Protein AF-A0A9P8M4I2-F1 (afdb_monomer_lite)

Radius of gyration: 15.87 Å; chains: 1; bounding box: 38×32×40 Å

Secondary structure (DSSP, 8-state):
-PPPP-HHHHHTSPBHHHHHHHHHHTTGGGGHHHHHHHHHHHT-TTTEEEEE--BSS---TT-EEEEETTEEEEESSPPTTEEEEEEEEPTTS-EEEEEEEE---TT-----TTSGGGHHHHHHHHHHHHHTT-TTTEEEEE---TT----EEEEETTEEEEE-GGG-PPP-

Organism: NCBI:txid2596975

pLDDT: mean 92.18, std 10.11, range [34.81, 98.56]

Sequence (172 aa):
MSSAYDPSAYNRLPLLADAGRVFDLKHGDSLLEDFRMLFQQHKTDRTFGLVLNHRHFDMGPTERLVEYQGTLVPWENMIAGTKPSSWLISENDDCLPYEFYYSPKENEEDDSPNKPEYGEFVKSFNQILRQNDALGLFGLCRYPGDDFQGRVEITEGRANINLNPNDVQLAS

Structure (mmCIF, N/CA/C/O backbone):
data_AF-A0A9P8M4I2-F1
#
_entry.id   AF-A0A9P8M4I2-F1
#
loop_
_atom_site.group_PDB
_atom_site.id
_atom_site.type_symbol
_atom_site.label_atom_id
_atom_site.label_alt_id
_atom_site.label_comp_id
_atom_site.label_asym_id
_atom_site.label_entity_id
_atom_site.label_seq_id
_atom_site.pdbx_PDB_ins_code
_atom_site.Cartn_x
_atom_site.Cartn_y
_atom_site.Cartn_z
_atom_site.occupancy
_atom_site.B_iso_or_equiv
_atom_site.auth_seq_id
_atom_site.auth_comp_id
_atom_site.auth_asym_id
_atom_site.auth_atom_id
_atom_site.pdbx_PDB_model_num
ATOM 1 N N . MET A 1 1 ? 12.577 7.819 10.267 1.00 34.81 1 MET A N 1
ATOM 2 C CA . MET A 1 1 ? 13.485 6.861 9.594 1.00 34.81 1 MET A CA 1
ATOM 3 C C . MET A 1 1 ? 12.611 5.969 8.731 1.00 34.81 1 MET A C 1
ATOM 5 O O . MET A 1 1 ? 11.567 5.571 9.221 1.00 34.81 1 MET A O 1
ATOM 9 N N . SER A 1 2 ? 12.965 5.715 7.468 1.00 49.19 2 SER A N 1
ATOM 10 C CA . SER A 1 2 ? 12.200 4.777 6.632 1.00 49.19 2 SER A CA 1
ATOM 11 C C . SER A 1 2 ? 12.304 3.375 7.242 1.00 49.19 2 SER A C 1
ATOM 13 O O . SER A 1 2 ? 13.417 2.908 7.494 1.00 49.19 2 SER A O 1
ATOM 15 N N . SER A 1 3 ? 11.173 2.736 7.548 1.00 60.84 3 SER A N 1
ATOM 16 C CA . SER A 1 3 ? 11.150 1.340 7.986 1.00 60.84 3 SER A CA 1
ATOM 17 C C . SER A 1 3 ? 11.683 0.468 6.849 1.00 60.84 3 SER A C 1
ATOM 19 O O . SER A 1 3 ? 11.196 0.558 5.720 1.00 60.84 3 SER A O 1
ATOM 21 N N . ALA A 1 4 ? 12.696 -0.355 7.128 1.00 79.56 4 ALA A N 1
ATOM 22 C CA . ALA A 1 4 ? 13.264 -1.259 6.136 1.00 79.56 4 ALA A CA 1
ATOM 23 C C . ALA A 1 4 ? 12.175 -2.172 5.543 1.00 79.56 4 ALA A C 1
ATOM 25 O O . ALA A 1 4 ? 11.289 -2.635 6.257 1.00 79.56 4 ALA A O 1
ATOM 26 N N . TYR A 1 5 ? 12.250 -2.421 4.235 1.00 87.62 5 TYR A N 1
ATOM 27 C CA . TYR A 1 5 ? 11.341 -3.337 3.550 1.00 87.62 5 TYR A CA 1
ATOM 28 C C . TYR A 1 5 ? 11.481 -4.764 4.104 1.00 87.62 5 TYR A C 1
ATOM 30 O O . TYR A 1 5 ? 12.594 -5.291 4.160 1.00 87.62 5 TYR A O 1
ATOM 38 N N . ASP A 1 6 ? 10.353 -5.382 4.460 1.00 89.94 6 ASP A N 1
ATOM 39 C CA . ASP A 1 6 ? 10.251 -6.787 4.860 1.00 89.94 6 ASP A CA 1
ATOM 40 C C . ASP A 1 6 ? 9.488 -7.577 3.775 1.00 89.94 6 ASP A C 1
ATOM 42 O O . ASP A 1 6 ? 8.260 -7.491 3.710 1.00 89.94 6 ASP A O 1
ATOM 46 N N . PRO A 1 7 ? 10.169 -8.384 2.940 1.00 88.06 7 PRO A N 1
ATOM 47 C CA . PRO A 1 7 ? 9.510 -9.181 1.902 1.00 88.06 7 PRO A CA 1
ATOM 48 C C . PRO A 1 7 ? 8.532 -10.208 2.476 1.00 88.06 7 PRO A C 1
ATOM 50 O O . PRO A 1 7 ? 7.544 -10.572 1.835 1.00 88.06 7 PRO A O 1
ATOM 53 N N . SER A 1 8 ? 8.750 -10.654 3.717 1.00 91.75 8 SER A N 1
ATOM 54 C CA . SER A 1 8 ? 7.821 -11.572 4.369 1.00 91.75 8 SER A CA 1
ATOM 55 C C . SER A 1 8 ? 6.503 -10.890 4.749 1.00 91.75 8 SER A C 1
ATOM 57 O O . SER A 1 8 ? 5.482 -11.571 4.826 1.00 91.75 8 SER A O 1
ATOM 59 N N . ALA A 1 9 ? 6.486 -9.562 4.927 1.00 93.00 9 ALA A N 1
ATOM 60 C CA . ALA A 1 9 ? 5.258 -8.807 5.169 1.00 93.00 9 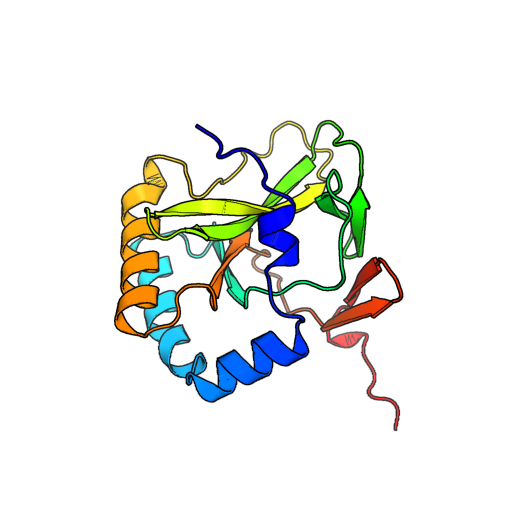ALA A CA 1
ATOM 61 C C . ALA A 1 9 ? 4.314 -8.862 3.967 1.00 93.00 9 ALA A C 1
ATOM 63 O O . ALA A 1 9 ? 3.124 -9.089 4.160 1.00 93.00 9 ALA A O 1
ATOM 64 N N . TYR A 1 10 ? 4.849 -8.761 2.747 1.00 95.81 10 TYR A N 1
ATOM 65 C CA . TYR A 1 10 ? 4.069 -8.925 1.521 1.00 95.81 10 TYR A CA 1
ATOM 66 C C . TYR A 1 10 ? 3.462 -10.330 1.417 1.00 95.81 10 TYR A C 1
ATOM 68 O O . TYR A 1 10 ? 2.259 -10.483 1.234 1.00 95.81 10 TYR A O 1
ATOM 76 N N . ASN A 1 11 ? 4.273 -11.379 1.595 1.00 96.06 11 ASN A N 1
ATOM 77 C CA . ASN A 1 11 ? 3.798 -12.761 1.441 1.00 96.06 11 ASN A CA 1
ATOM 78 C C . ASN A 1 11 ? 2.806 -13.204 2.533 1.00 96.06 11 ASN A C 1
ATOM 80 O O . ASN A 1 11 ? 2.087 -14.183 2.339 1.00 96.06 11 ASN A O 1
ATOM 84 N N . ARG A 1 12 ? 2.743 -12.498 3.672 1.00 95.56 12 ARG A N 1
ATOM 85 C CA . ARG A 1 12 ? 1.710 -12.710 4.701 1.00 95.56 12 ARG A CA 1
ATOM 86 C C . ARG A 1 12 ? 0.338 -12.165 4.301 1.00 95.56 12 ARG A C 1
ATOM 88 O O . ARG A 1 12 ? -0.646 -12.529 4.941 1.00 95.56 12 ARG A O 1
ATOM 95 N N . LEU A 1 13 ? 0.260 -11.303 3.287 1.00 97.06 13 LEU A N 1
ATOM 96 C CA . LEU A 1 13 ? -1.010 -10.753 2.831 1.00 97.06 13 LEU A CA 1
ATOM 97 C C . LEU A 1 13 ? -1.888 -11.842 2.201 1.00 97.06 13 LEU A C 1
ATOM 99 O O . LEU A 1 13 ? -1.373 -12.782 1.585 1.00 97.06 13 LEU A O 1
ATOM 103 N N . PRO A 1 14 ? -3.218 -11.744 2.343 1.00 97.38 14 PRO A N 1
ATOM 104 C CA . PRO A 1 14 ? -4.133 -12.620 1.626 1.00 97.38 14 PRO A CA 1
ATOM 105 C C . PRO A 1 14 ? -4.071 -12.346 0.119 1.00 97.38 14 PRO A C 1
ATOM 107 O O . PRO A 1 14 ? -3.746 -11.240 -0.313 1.00 97.38 14 PRO A O 1
ATOM 110 N N . LEU A 1 15 ? -4.430 -13.341 -0.693 1.00 96.81 15 LEU A N 1
ATOM 111 C CA . LEU A 1 15 ? -4.727 -13.097 -2.106 1.00 96.81 15 LEU A CA 1
ATOM 112 C C . LEU A 1 15 ? -5.959 -12.187 -2.228 1.00 96.81 15 LEU A C 1
ATOM 114 O O . LEU A 1 15 ? -6.818 -12.198 -1.346 1.00 96.81 15 LEU A O 1
ATOM 118 N N . LEU A 1 16 ? -6.075 -11.445 -3.334 1.00 94.88 16 LEU A N 1
ATOM 119 C CA . LEU A 1 16 ? -7.161 -10.475 -3.555 1.00 94.88 16 LEU A CA 1
ATOM 120 C C . LEU A 1 16 ? -8.563 -11.046 -3.266 1.00 94.88 16 LEU A C 1
ATOM 122 O O . LEU A 1 16 ? -9.351 -10.423 -2.561 1.00 94.88 16 LEU A O 1
ATOM 126 N N . ALA A 1 17 ? -8.863 -12.255 -3.750 1.00 94.44 17 ALA A N 1
ATOM 127 C CA . ALA A 1 17 ? -10.164 -12.893 -3.528 1.00 94.44 17 ALA A CA 1
ATOM 128 C C . ALA A 1 17 ? -10.450 -13.169 -2.038 1.00 94.44 17 ALA A C 1
ATOM 130 O O . ALA A 1 17 ? -11.571 -12.972 -1.567 1.00 94.44 17 ALA A O 1
ATOM 131 N N . ASP A 1 18 ? -9.436 -13.590 -1.279 1.00 97.00 18 ASP A N 1
ATOM 132 C CA . ASP A 1 18 ? -9.563 -13.809 0.162 1.00 97.00 18 ASP A CA 1
ATOM 133 C C . ASP A 1 18 ? -9.677 -12.490 0.925 1.00 97.00 18 ASP A C 1
ATOM 135 O O . ASP A 1 18 ? -10.484 -12.395 1.850 1.00 97.00 18 ASP A O 1
ATOM 139 N N . ALA A 1 19 ? -8.920 -11.466 0.520 1.00 97.31 19 ALA A N 1
ATOM 140 C CA . ALA A 1 19 ? -9.019 -10.122 1.080 1.00 97.31 19 ALA A CA 1
ATOM 141 C C . ALA A 1 19 ? -10.438 -9.560 0.911 1.00 97.31 19 ALA A C 1
ATOM 143 O O . ALA A 1 19 ? -11.018 -9.070 1.878 1.00 97.31 19 ALA A O 1
ATOM 144 N N . GLY A 1 20 ? -11.024 -9.713 -0.283 1.00 97.00 20 GLY A N 1
ATOM 145 C CA . GLY A 1 20 ? -12.404 -9.314 -0.575 1.00 97.00 20 GLY A CA 1
ATOM 146 C C . GLY A 1 20 ? -13.421 -10.058 0.290 1.00 97.00 20 GLY A C 1
ATOM 147 O O . GLY A 1 20 ? -14.281 -9.444 0.913 1.00 97.00 20 GLY A O 1
ATOM 148 N N . ARG A 1 21 ? -13.263 -11.377 0.454 1.00 97.56 21 ARG A N 1
ATOM 149 C CA . ARG A 1 21 ? -14.133 -12.158 1.347 1.00 97.56 21 ARG A CA 1
ATOM 150 C C . ARG A 1 21 ? -14.037 -11.703 2.808 1.00 97.56 21 ARG A C 1
ATOM 152 O O . ARG A 1 21 ? -15.040 -11.714 3.518 1.00 97.56 21 ARG A O 1
ATOM 159 N N . VAL A 1 22 ? -12.841 -11.344 3.282 1.00 96.69 22 VAL A N 1
ATOM 160 C CA . VAL A 1 22 ? -12.658 -10.803 4.641 1.00 96.69 22 VAL A CA 1
ATOM 161 C C . VAL A 1 22 ? -13.263 -9.406 4.756 1.00 96.69 22 VAL A C 1
ATOM 163 O O . VAL A 1 22 ? -13.891 -9.123 5.774 1.00 96.69 22 VAL A O 1
ATOM 166 N N . PHE A 1 23 ? -13.124 -8.566 3.728 1.00 97.94 23 PHE A N 1
ATOM 167 C C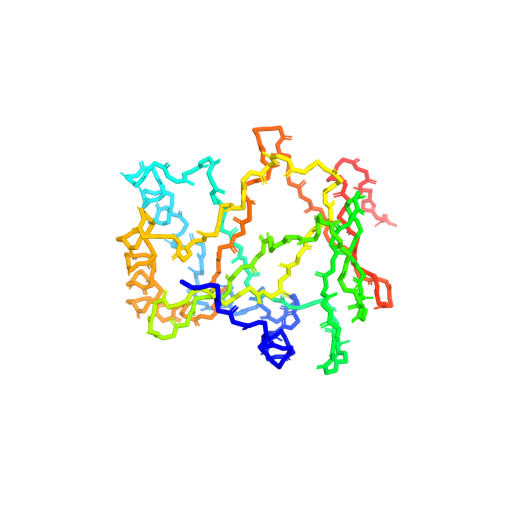A . PHE A 1 23 ? -13.772 -7.257 3.656 1.00 97.94 23 PHE A CA 1
ATOM 168 C C . PHE A 1 23 ? -15.291 -7.386 3.813 1.00 97.94 23 PHE A C 1
ATOM 170 O O . PHE A 1 23 ? -15.857 -6.749 4.700 1.00 97.94 23 PHE A O 1
ATOM 177 N N . ASP A 1 24 ? -15.926 -8.278 3.050 1.00 97.44 24 ASP A N 1
ATOM 178 C CA . ASP A 1 24 ? -17.371 -8.516 3.133 1.00 97.44 24 ASP A CA 1
ATOM 179 C C . ASP A 1 24 ? -17.782 -9.036 4.518 1.00 97.44 24 ASP A C 1
ATOM 181 O O . ASP A 1 24 ? -18.737 -8.550 5.124 1.00 97.44 24 ASP A O 1
ATOM 185 N N . LEU A 1 25 ? -17.035 -10.011 5.053 1.00 95.88 25 LEU A N 1
ATOM 186 C CA . LEU A 1 25 ? -17.316 -10.619 6.357 1.00 95.88 25 LEU A CA 1
ATOM 187 C C . LEU A 1 25 ? -17.214 -9.614 7.511 1.00 95.88 25 LEU A C 1
ATOM 189 O O . LEU A 1 25 ? -17.940 -9.739 8.496 1.00 95.88 25 LEU A O 1
ATOM 193 N N . LYS A 1 26 ? -16.294 -8.650 7.407 1.00 94.62 26 LYS A N 1
ATOM 194 C CA . LYS A 1 26 ? -16.076 -7.613 8.422 1.00 94.62 26 LYS A CA 1
ATOM 195 C C . LYS A 1 26 ? -16.893 -6.344 8.177 1.00 94.62 26 LYS A C 1
ATOM 197 O O . LYS A 1 26 ? -16.711 -5.390 8.925 1.00 94.62 26 LYS A O 1
ATOM 202 N N . HIS A 1 27 ? -17.774 -6.326 7.171 1.00 94.38 27 HIS A N 1
ATOM 203 C CA . HIS A 1 27 ? -18.514 -5.125 6.767 1.00 94.38 27 HIS A CA 1
ATOM 204 C C . HIS A 1 27 ? -17.577 -3.933 6.522 1.00 94.38 27 HIS A C 1
ATOM 206 O O . HIS A 1 27 ? -17.803 -2.829 7.009 1.00 94.38 27 HIS A O 1
ATOM 212 N N . GLY A 1 28 ? -16.469 -4.162 5.808 1.00 95.00 28 GLY A N 1
ATOM 213 C CA . GLY A 1 28 ? -15.437 -3.143 5.598 1.00 95.00 28 GLY A CA 1
ATOM 214 C C . GLY A 1 28 ? -15.958 -1.871 4.918 1.00 95.00 28 GLY A C 1
ATOM 215 O O . GLY A 1 28 ? -15.394 -0.794 5.114 1.00 95.00 28 GLY A O 1
ATOM 216 N N . ASP A 1 29 ? -17.061 -1.972 4.176 1.00 96.94 29 ASP A N 1
ATOM 217 C CA . ASP A 1 29 ? -17.767 -0.853 3.558 1.00 96.94 29 ASP A CA 1
ATOM 218 C C . ASP A 1 29 ? -18.322 0.143 4.586 1.00 96.94 29 ASP A C 1
ATOM 220 O O . ASP A 1 29 ? -18.346 1.348 4.321 1.00 96.94 29 ASP A O 1
ATOM 224 N N . SER A 1 30 ? -18.681 -0.318 5.789 1.00 97.12 30 SER A N 1
ATOM 225 C CA . SER A 1 30 ? -19.192 0.559 6.845 1.00 97.12 30 SER A CA 1
ATOM 226 C C . SER A 1 30 ? -18.139 1.527 7.392 1.00 97.12 30 SER A C 1
ATOM 228 O O . SER A 1 30 ? -18.505 2.507 8.033 1.00 97.12 30 SER A O 1
ATOM 230 N N . LEU A 1 31 ? -16.847 1.272 7.150 1.00 97.38 31 LEU A N 1
ATOM 231 C CA . LEU A 1 31 ? -15.733 2.098 7.637 1.00 97.38 31 LEU A CA 1
ATOM 232 C C . LEU A 1 31 ? -15.306 3.187 6.645 1.00 97.38 31 LEU A C 1
ATOM 234 O O . LEU A 1 31 ? -14.508 4.060 6.985 1.00 97.38 31 LEU A O 1
ATOM 238 N N . LEU A 1 32 ? -15.813 3.149 5.408 1.00 96.88 32 LEU A N 1
ATOM 239 C CA . LEU A 1 32 ? -15.352 4.043 4.344 1.00 96.88 32 LEU A CA 1
ATOM 240 C C . LEU A 1 32 ? -15.638 5.515 4.650 1.00 96.88 32 LEU A C 1
ATOM 242 O O . LEU A 1 32 ? -14.814 6.372 4.332 1.00 96.88 32 LEU A O 1
ATOM 246 N N . GLU A 1 33 ? -16.771 5.816 5.290 1.00 97.81 33 GLU A N 1
ATOM 247 C CA . GLU A 1 33 ? -17.100 7.193 5.671 1.00 97.81 33 GLU A CA 1
ATOM 248 C C . GLU A 1 33 ? -16.185 7.709 6.790 1.00 97.81 33 GLU A C 1
ATOM 250 O O . GLU A 1 33 ? -15.717 8.845 6.712 1.00 97.81 33 GLU A O 1
ATOM 255 N N . ASP A 1 34 ? -15.843 6.867 7.770 1.00 98.12 34 ASP A N 1
ATOM 256 C CA . ASP A 1 34 ? -14.922 7.232 8.852 1.00 98.12 34 ASP A CA 1
ATOM 257 C C . ASP A 1 34 ? -13.521 7.531 8.305 1.00 98.12 34 ASP A C 1
ATOM 259 O O . ASP A 1 34 ? -12.916 8.551 8.650 1.00 98.12 34 ASP A O 1
ATOM 263 N N . PHE A 1 35 ? -13.019 6.693 7.388 1.00 98.31 35 PHE A N 1
ATOM 264 C CA . PHE A 1 35 ? -11.756 6.970 6.702 1.00 98.31 35 PHE A CA 1
ATOM 265 C C . PHE A 1 35 ? -11.845 8.237 5.855 1.00 98.31 35 PHE A C 1
ATOM 267 O O . PHE A 1 35 ? -10.946 9.073 5.918 1.00 98.31 35 PHE A O 1
ATOM 274 N N . ARG A 1 36 ? -12.933 8.447 5.107 1.00 97.81 36 ARG A N 1
ATOM 275 C CA . ARG A 1 36 ? -13.114 9.676 4.321 1.00 97.81 36 ARG A CA 1
ATOM 276 C C . ARG A 1 36 ? -13.027 10.921 5.204 1.00 97.81 36 ARG A C 1
ATOM 278 O O . ARG A 1 36 ? -12.287 11.851 4.877 1.00 97.81 36 ARG A O 1
ATOM 285 N N . MET A 1 37 ? -13.750 10.928 6.323 1.00 98.44 37 MET A N 1
ATOM 286 C CA . MET A 1 37 ? -13.724 12.029 7.286 1.00 98.44 37 MET A CA 1
ATOM 287 C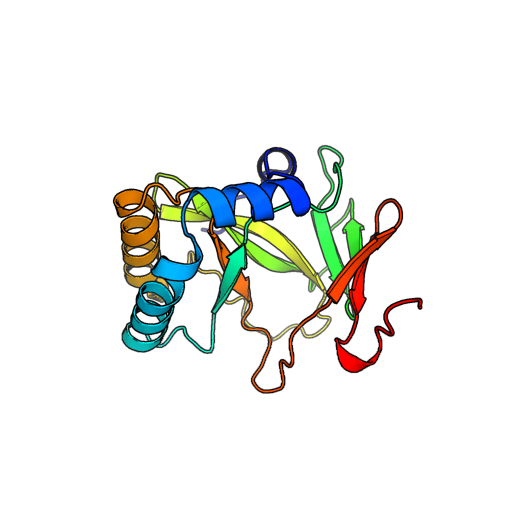 C . MET A 1 37 ? -12.325 12.235 7.868 1.00 98.44 37 MET A C 1
ATOM 289 O O . MET A 1 37 ? -11.867 13.376 7.944 1.00 98.44 37 MET A O 1
ATOM 293 N N . LEU A 1 38 ? -11.628 11.155 8.227 1.00 98.56 38 LEU A N 1
ATOM 294 C CA . LEU A 1 38 ? -10.269 11.224 8.756 1.00 98.56 38 LEU A CA 1
ATOM 295 C C . LEU A 1 38 ? -9.304 11.889 7.764 1.00 98.56 38 LEU A C 1
ATOM 297 O O . LEU A 1 38 ? -8.574 12.812 8.134 1.00 98.56 38 LEU A O 1
ATOM 301 N N . PHE A 1 39 ? -9.308 11.454 6.502 1.00 98.31 39 PHE A N 1
ATOM 302 C CA . PHE A 1 39 ? -8.402 11.992 5.482 1.00 98.31 39 PHE A CA 1
ATOM 303 C C . PHE A 1 39 ? -8.661 13.489 5.261 1.00 98.31 39 PHE A C 1
ATOM 305 O O . PHE A 1 39 ? -7.722 14.282 5.215 1.00 98.31 39 PHE A O 1
ATOM 312 N N . GLN A 1 40 ? -9.932 13.904 5.219 1.00 98.00 40 GLN A N 1
ATOM 313 C CA . GLN A 1 40 ? -10.312 15.314 5.082 1.00 98.00 40 GLN A CA 1
ATOM 314 C C . GLN A 1 40 ? -9.915 16.159 6.301 1.00 98.00 40 GLN A C 1
ATOM 316 O O . GLN A 1 40 ? -9.414 17.274 6.150 1.00 98.00 40 GLN A O 1
ATOM 321 N N . GLN A 1 41 ? -10.111 15.640 7.516 1.00 98.25 41 GLN A N 1
ATOM 322 C CA . GLN A 1 41 ? -9.757 16.335 8.759 1.00 98.25 41 GLN A CA 1
ATOM 323 C C . GLN A 1 41 ? -8.252 16.602 8.858 1.00 98.25 41 GLN A C 1
ATOM 325 O O . GLN A 1 41 ? -7.844 17.690 9.272 1.00 98.25 41 GLN A O 1
ATOM 330 N N . HIS A 1 42 ? -7.434 15.636 8.434 1.00 98.06 42 HIS A N 1
ATOM 331 C CA . HIS A 1 42 ? -5.975 15.754 8.425 1.00 98.06 42 HIS A CA 1
ATOM 332 C C . HIS A 1 42 ? -5.408 16.369 7.136 1.00 98.06 42 HIS A C 1
ATOM 334 O O . HIS A 1 42 ? -4.203 16.606 7.071 1.00 98.06 42 HIS A O 1
ATOM 340 N N . LYS A 1 43 ? -6.256 16.682 6.144 1.00 97.38 43 LYS A N 1
ATOM 341 C CA . LYS A 1 43 ? -5.870 17.214 4.821 1.00 97.38 43 LYS A CA 1
ATOM 342 C C . LYS A 1 43 ? -4.897 16.303 4.066 1.00 97.38 43 LYS A C 1
ATOM 344 O O . LYS A 1 43 ? -3.977 16.778 3.404 1.00 97.38 43 LYS A O 1
ATOM 349 N N . THR A 1 44 ? -5.093 14.996 4.197 1.00 97.00 44 THR A N 1
ATOM 350 C CA . THR A 1 44 ? -4.289 13.951 3.549 1.00 97.00 44 THR A CA 1
ATOM 351 C C . THR A 1 44 ? -5.021 13.278 2.386 1.00 97.00 44 THR A C 1
ATOM 353 O O . THR A 1 44 ? -4.473 12.383 1.747 1.00 97.00 44 THR A O 1
ATOM 356 N N . ASP A 1 45 ? -6.230 13.737 2.055 1.00 95.25 45 ASP A N 1
ATOM 357 C CA . ASP A 1 45 ? -7.111 13.229 0.994 1.00 95.25 45 ASP A CA 1
ATOM 358 C C . ASP A 1 45 ? -6.567 13.413 -0.434 1.00 95.25 45 ASP A C 1
ATOM 360 O O . ASP A 1 45 ? -7.070 12.802 -1.375 1.00 95.25 45 ASP A O 1
ATOM 364 N N . ARG A 1 46 ? -5.507 14.214 -0.596 1.00 94.88 46 ARG A N 1
ATOM 365 C CA . ARG A 1 46 ? -4.742 14.366 -1.849 1.00 94.88 46 ARG A CA 1
ATOM 366 C C . ARG A 1 46 ? -3.295 13.874 -1.745 1.00 94.88 46 ARG A C 1
ATOM 368 O O . ARG A 1 46 ? -2.506 14.098 -2.659 1.00 94.88 46 ARG A O 1
ATOM 375 N N . THR A 1 47 ? -2.956 13.214 -0.640 1.00 95.19 47 THR A N 1
ATOM 376 C CA . THR A 1 47 ? -1.628 12.640 -0.365 1.00 95.19 47 THR A CA 1
ATOM 377 C C . THR A 1 47 ? -1.702 11.117 -0.372 1.00 95.19 47 THR A C 1
ATOM 379 O O . THR A 1 47 ? -0.922 10.446 -1.050 1.00 95.19 47 THR A O 1
ATOM 382 N N . PHE A 1 48 ? -2.701 10.570 0.323 1.00 97.12 48 PHE A N 1
ATOM 383 C CA . PHE A 1 48 ? -2.910 9.139 0.481 1.00 97.12 48 PHE A CA 1
ATOM 384 C C . PHE A 1 48 ? -4.263 8.701 -0.079 1.00 97.12 48 PHE A C 1
ATOM 386 O O . PHE A 1 48 ? -5.226 9.464 -0.114 1.00 97.12 48 PHE A O 1
ATOM 393 N N . GLY A 1 49 ? -4.332 7.435 -0.472 1.00 96.25 49 GLY A N 1
ATOM 394 C CA . GLY A 1 49 ? -5.557 6.678 -0.681 1.00 96.25 49 GLY A CA 1
ATOM 395 C C . GLY A 1 49 ? -5.698 5.556 0.349 1.00 96.25 49 GLY A C 1
ATOM 396 O O . GLY A 1 49 ? -4.755 5.224 1.072 1.00 96.25 49 GLY A O 1
ATOM 397 N N . LEU A 1 50 ? -6.892 4.972 0.403 1.00 97.38 50 LEU A N 1
ATOM 398 C CA . LEU A 1 50 ? -7.186 3.761 1.161 1.00 97.38 50 LEU A CA 1
ATOM 399 C C . LEU A 1 50 ? -7.020 2.552 0.236 1.00 97.38 50 LEU A C 1
ATOM 401 O O . LEU A 1 50 ? -7.544 2.560 -0.878 1.00 97.38 50 LEU A O 1
ATOM 405 N N . VAL A 1 51 ? -6.335 1.509 0.698 1.00 97.12 51 VAL A N 1
ATOM 406 C CA . VAL A 1 51 ? -6.181 0.258 -0.059 1.00 97.12 51 VAL A CA 1
ATOM 407 C C . VAL A 1 51 ? -6.657 -0.930 0.765 1.00 97.12 51 VAL A C 1
ATOM 409 O O . VAL A 1 51 ? -6.445 -0.979 1.977 1.00 97.12 51 VAL A O 1
ATOM 412 N N . LEU A 1 52 ? -7.304 -1.891 0.106 1.00 97.75 52 LEU A N 1
ATOM 413 C CA . LEU A 1 52 ? -7.546 -3.215 0.667 1.00 97.75 52 LEU A CA 1
ATOM 414 C C . LEU A 1 52 ? -6.234 -3.995 0.592 1.00 97.75 52 LEU A C 1
ATOM 416 O O . LEU A 1 52 ? -5.751 -4.282 -0.499 1.00 97.75 52 LEU A O 1
ATOM 420 N N . ASN A 1 53 ? -5.648 -4.331 1.732 1.00 98.06 53 ASN A N 1
ATOM 421 C CA . ASN A 1 53 ? -4.362 -5.010 1.777 1.00 98.06 53 ASN A CA 1
ATOM 422 C C . ASN A 1 53 ? -4.477 -6.426 1.219 1.00 98.06 53 ASN A C 1
ATOM 424 O O . ASN A 1 53 ? -5.180 -7.281 1.764 1.00 98.06 53 ASN A O 1
ATOM 428 N N . HIS A 1 54 ? -3.741 -6.685 0.149 1.00 97.94 54 HIS A N 1
ATOM 429 C CA . HIS A 1 54 ? -3.688 -7.989 -0.481 1.00 97.94 54 HIS A CA 1
ATOM 430 C C . HIS A 1 54 ? -2.369 -8.149 -1.238 1.00 97.94 54 HIS A C 1
ATOM 432 O O . HIS A 1 54 ? -1.618 -7.195 -1.428 1.00 97.94 54 HIS A O 1
ATOM 438 N N . ARG A 1 55 ? -2.086 -9.376 -1.663 1.00 97.44 55 ARG A N 1
ATOM 439 C CA . ARG A 1 55 ? -1.019 -9.685 -2.616 1.00 97.44 55 ARG A CA 1
ATOM 440 C C . ARG A 1 55 ? -1.601 -10.277 -3.887 1.00 97.44 55 ARG A C 1
ATOM 442 O O . ARG A 1 55 ? -2.669 -10.892 -3.875 1.00 97.44 55 ARG A O 1
ATOM 449 N N . HIS A 1 56 ? -0.856 -10.150 -4.975 1.00 96.94 56 HIS A N 1
ATOM 450 C CA . HIS A 1 56 ? -1.260 -10.692 -6.269 1.00 96.94 56 HIS A CA 1
ATOM 451 C C . HIS A 1 56 ? -0.721 -12.111 -6.500 1.00 96.94 56 HIS A C 1
ATOM 453 O O . HIS A 1 56 ? -1.391 -12.923 -7.131 1.00 96.94 56 HIS A O 1
ATOM 459 N N . PHE A 1 57 ? 0.473 -12.417 -5.985 1.00 96.81 57 PHE A N 1
ATOM 460 C CA . PHE A 1 57 ? 1.152 -13.715 -6.097 1.00 96.81 57 PHE A CA 1
ATOM 461 C C . PHE A 1 57 ? 2.201 -13.870 -4.980 1.00 96.81 57 PHE A C 1
ATOM 463 O O . PHE A 1 57 ? 2.292 -13.018 -4.099 1.00 96.81 57 PHE A O 1
ATOM 470 N N . ASP A 1 58 ? 2.951 -14.976 -4.947 1.00 96.00 58 ASP A N 1
ATOM 471 C CA . ASP A 1 58 ? 4.099 -15.139 -4.041 1.00 96.00 58 ASP A CA 1
ATOM 472 C C . ASP A 1 58 ? 5.352 -14.458 -4.620 1.00 96.00 58 ASP A C 1
ATOM 474 O O . ASP A 1 58 ? 5.688 -14.627 -5.801 1.00 96.00 58 ASP A O 1
ATOM 478 N N . MET A 1 59 ? 6.074 -13.723 -3.776 1.00 95.62 59 MET A N 1
ATOM 479 C CA . MET A 1 59 ? 7.377 -13.144 -4.108 1.00 95.62 59 MET A CA 1
ATOM 480 C C . MET A 1 59 ? 8.529 -13.885 -3.424 1.00 95.62 59 MET A C 1
ATOM 482 O O . MET A 1 59 ? 8.381 -14.486 -2.358 1.00 95.62 59 MET A O 1
ATOM 486 N N . GLY A 1 60 ? 9.697 -13.836 -4.051 1.00 95.56 60 GLY A N 1
ATOM 487 C CA . GLY A 1 60 ? 10.963 -14.285 -3.497 1.00 95.56 60 GLY A CA 1
ATOM 488 C C . GLY A 1 60 ? 11.423 -13.418 -2.317 1.00 95.56 60 GLY A C 1
ATOM 489 O O . GLY A 1 60 ? 10.901 -12.328 -2.082 1.00 95.56 60 GLY A O 1
ATOM 490 N N . PRO A 1 61 ? 12.429 -13.881 -1.559 1.00 93.69 61 PRO A N 1
ATOM 491 C CA . PRO A 1 61 ? 12.856 -13.259 -0.302 1.00 93.69 61 PRO A CA 1
ATOM 492 C C . PRO A 1 61 ? 13.609 -11.931 -0.473 1.00 93.69 61 PRO A C 1
ATOM 494 O O . PRO A 1 61 ? 13.995 -11.325 0.521 1.00 93.69 61 PRO A O 1
ATOM 497 N N . THR A 1 62 ? 13.869 -11.502 -1.704 1.00 92.75 62 THR A N 1
ATOM 498 C CA . THR A 1 62 ? 14.610 -10.277 -2.046 1.00 92.75 62 THR A CA 1
ATOM 499 C C . THR A 1 62 ? 13.842 -9.372 -3.002 1.00 92.75 62 THR A C 1
ATOM 501 O O . THR A 1 62 ? 14.222 -8.217 -3.192 1.00 92.75 62 THR A O 1
ATOM 504 N N . GLU A 1 63 ? 12.744 -9.872 -3.565 1.00 96.12 63 GLU A N 1
ATOM 505 C CA . GLU A 1 63 ? 11.964 -9.159 -4.560 1.00 96.12 63 GLU A CA 1
ATOM 506 C C . GLU A 1 63 ? 11.095 -8.078 -3.921 1.00 96.12 63 GLU A C 1
ATOM 508 O O . GLU A 1 63 ? 10.665 -8.184 -2.772 1.00 96.12 63 GLU A O 1
ATOM 513 N N . ARG A 1 64 ? 10.801 -7.043 -4.705 1.00 96.69 64 ARG A N 1
ATOM 514 C CA . ARG A 1 64 ? 9.798 -6.022 -4.399 1.00 96.69 64 ARG A CA 1
ATOM 515 C C . ARG A 1 64 ? 8.858 -5.894 -5.578 1.00 96.69 64 ARG A C 1
ATOM 517 O O . ARG A 1 64 ? 9.314 -5.899 -6.719 1.00 96.69 64 ARG A O 1
ATOM 524 N N . LEU A 1 65 ? 7.568 -5.741 -5.311 1.00 97.81 65 LEU A N 1
ATOM 525 C CA . LEU A 1 65 ? 6.592 -5.511 -6.362 1.00 97.81 65 LEU A CA 1
ATOM 526 C C . LEU A 1 65 ? 6.672 -4.046 -6.802 1.00 97.81 65 LEU A C 1
ATOM 528 O O . LEU A 1 65 ? 6.456 -3.154 -5.981 1.00 97.81 65 LEU A O 1
ATOM 532 N N . VAL A 1 66 ? 7.008 -3.804 -8.071 1.00 97.69 66 VAL A N 1
ATOM 533 C CA . VAL A 1 66 ? 7.201 -2.451 -8.608 1.00 97.69 66 VAL A CA 1
ATOM 534 C C . VAL A 1 66 ? 6.252 -2.191 -9.773 1.00 97.69 66 VAL A C 1
ATOM 536 O O . VAL A 1 66 ? 6.292 -2.901 -10.776 1.00 97.69 66 VAL A O 1
ATOM 539 N N . GLU A 1 67 ? 5.432 -1.146 -9.651 1.00 96.62 67 GLU A N 1
ATOM 540 C CA . GLU A 1 67 ? 4.598 -0.588 -10.717 1.00 96.62 67 GLU A CA 1
ATOM 541 C C . GLU A 1 67 ? 5.428 0.246 -11.698 1.00 96.62 67 GLU A C 1
ATOM 543 O O . GLU A 1 67 ? 6.141 1.180 -11.313 1.00 96.62 67 GLU A O 1
ATOM 548 N N . TYR A 1 68 ? 5.240 -0.012 -12.990 1.00 95.25 68 TYR A N 1
ATOM 549 C CA . TYR A 1 68 ? 5.573 0.921 -14.055 1.00 95.25 68 TYR A CA 1
ATOM 550 C C . TYR A 1 68 ? 4.495 0.899 -15.142 1.00 95.25 68 TYR A C 1
ATOM 552 O O . TYR A 1 68 ? 4.149 -0.158 -15.664 1.00 95.25 68 TYR A O 1
ATOM 560 N N . GLN A 1 69 ? 3.957 2.077 -15.479 1.00 92.12 69 GLN A N 1
ATOM 561 C CA . GLN A 1 69 ? 2.906 2.253 -16.496 1.00 92.12 69 GLN A CA 1
ATOM 562 C C . GLN A 1 69 ? 1.724 1.273 -16.339 1.00 92.12 69 GLN A C 1
ATOM 564 O O . GLN A 1 69 ? 1.288 0.642 -17.297 1.00 92.12 69 GLN A O 1
ATOM 569 N N . GLY A 1 70 ? 1.222 1.121 -15.110 1.00 92.25 70 GLY A N 1
ATOM 570 C CA . GLY A 1 70 ? 0.069 0.268 -14.811 1.00 92.25 70 GLY A CA 1
ATOM 571 C C . GLY A 1 70 ? 0.370 -1.229 -14.714 1.00 92.25 70 GLY A C 1
ATOM 572 O O . GLY A 1 70 ? -0.541 -1.991 -14.418 1.00 92.25 70 GLY A O 1
ATOM 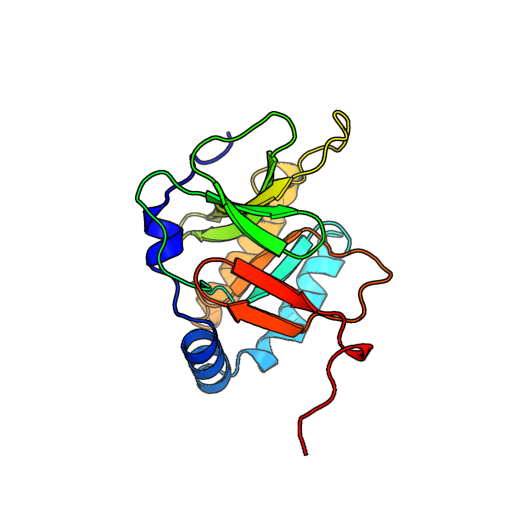573 N N . THR A 1 71 ? 1.616 -1.669 -14.906 1.00 96.62 71 THR A N 1
ATOM 574 C CA . THR A 1 71 ? 2.008 -3.076 -14.718 1.00 96.62 71 THR A CA 1
ATOM 575 C C . THR A 1 71 ? 2.942 -3.214 -13.524 1.00 96.62 71 THR A C 1
ATOM 577 O O . THR A 1 71 ? 3.938 -2.499 -13.431 1.00 96.62 71 THR A O 1
ATOM 580 N N . LEU A 1 72 ? 2.634 -4.143 -12.624 1.00 97.88 72 LEU A N 1
ATOM 581 C CA . LEU A 1 72 ? 3.418 -4.472 -11.445 1.00 97.88 72 LEU A CA 1
ATOM 582 C C . LEU A 1 72 ? 4.117 -5.816 -11.639 1.00 97.88 72 LEU A C 1
ATOM 584 O O . LEU A 1 72 ? 3.471 -6.829 -11.911 1.00 97.88 72 LEU A O 1
ATOM 588 N N . VAL A 1 73 ? 5.438 -5.832 -11.469 1.00 97.94 73 VAL A N 1
ATOM 589 C CA . VAL A 1 73 ? 6.267 -7.044 -11.570 1.00 97.94 73 VAL A CA 1
ATOM 590 C C . VAL A 1 73 ? 7.287 -7.097 -10.430 1.00 97.94 73 VAL A C 1
ATOM 592 O O . VAL A 1 73 ? 7.679 -6.048 -9.911 1.00 97.94 73 VAL A O 1
ATOM 595 N N . PRO A 1 74 ? 7.732 -8.295 -10.013 1.00 97.69 74 PRO A N 1
ATOM 596 C CA . PRO A 1 74 ? 8.747 -8.418 -8.982 1.00 97.69 74 PRO A CA 1
ATOM 597 C C . PRO A 1 74 ? 10.115 -7.996 -9.527 1.00 97.69 74 PRO A C 1
ATOM 599 O O . PRO A 1 74 ? 10.562 -8.472 -10.573 1.00 97.69 74 PRO A O 1
ATOM 602 N N . TRP A 1 75 ? 10.792 -7.103 -8.814 1.00 97.31 75 TRP A N 1
ATOM 603 C CA . TRP A 1 75 ? 12.159 -6.676 -9.099 1.00 97.31 75 TRP A CA 1
ATOM 604 C C . TRP A 1 75 ? 13.093 -7.119 -7.978 1.00 97.31 75 TRP A C 1
ATOM 606 O O . TRP A 1 75 ? 12.825 -6.867 -6.807 1.00 97.31 75 TRP A O 1
ATOM 616 N N . GLU A 1 76 ? 14.229 -7.704 -8.350 1.00 94.75 76 GLU A N 1
ATOM 617 C CA . GLU A 1 76 ? 15.294 -8.103 -7.415 1.00 94.75 76 GLU A CA 1
ATOM 618 C C . GLU A 1 76 ? 16.184 -6.925 -6.996 1.00 94.75 76 GLU A C 1
ATOM 620 O O . GLU A 1 76 ? 16.688 -6.860 -5.879 1.00 94.75 76 GLU A O 1
ATOM 625 N N . ASN A 1 77 ? 16.390 -5.972 -7.907 1.00 92.06 77 ASN A N 1
ATOM 626 C CA . ASN A 1 77 ? 17.283 -4.839 -7.701 1.00 92.06 77 ASN A CA 1
ATOM 627 C C . ASN A 1 77 ? 16.515 -3.538 -7.899 1.00 92.06 77 ASN A C 1
ATOM 629 O O . ASN A 1 77 ? 15.934 -3.304 -8.958 1.00 92.06 77 ASN A O 1
ATOM 633 N N . MET A 1 78 ? 16.536 -2.677 -6.884 1.00 91.44 78 MET A N 1
ATOM 634 C CA . MET A 1 78 ? 15.941 -1.347 -6.976 1.00 91.44 78 MET A CA 1
ATOM 635 C C . MET A 1 78 ? 16.873 -0.401 -7.718 1.00 91.44 78 MET A C 1
ATOM 637 O O . MET A 1 78 ? 18.062 -0.320 -7.413 1.00 91.44 78 MET A O 1
ATOM 641 N N . ILE A 1 79 ? 16.310 0.357 -8.651 1.00 91.25 79 ILE A N 1
ATOM 642 C CA . ILE A 1 79 ? 17.013 1.438 -9.342 1.00 91.25 79 ILE A CA 1
ATOM 643 C C . ILE A 1 79 ? 16.610 2.796 -8.762 1.00 91.25 79 ILE A C 1
ATOM 645 O O . ILE A 1 79 ? 15.567 2.927 -8.111 1.00 91.25 79 ILE A O 1
ATOM 649 N N . ALA A 1 80 ? 17.438 3.816 -9.002 1.00 89.75 80 ALA A N 1
ATOM 650 C CA . ALA A 1 80 ? 17.123 5.193 -8.630 1.00 89.75 80 ALA A CA 1
ATOM 651 C C . ALA A 1 80 ? 15.762 5.606 -9.213 1.00 89.75 80 ALA A C 1
ATOM 653 O O . ALA A 1 80 ? 15.502 5.349 -10.384 1.00 89.75 80 ALA A O 1
ATOM 654 N N . GLY A 1 81 ? 14.897 6.212 -8.397 1.00 89.75 81 GLY A N 1
ATOM 655 C CA . GLY A 1 81 ? 13.514 6.539 -8.773 1.00 89.75 81 GLY A CA 1
ATOM 656 C C . GLY A 1 81 ? 12.467 5.501 -8.349 1.00 89.75 81 GLY A C 1
ATOM 657 O O . GLY A 1 81 ? 11.275 5.750 -8.510 1.00 89.75 81 GLY A O 1
ATOM 658 N N . THR A 1 82 ? 12.880 4.367 -7.768 1.00 92.69 82 THR A N 1
ATOM 659 C CA . THR A 1 82 ? 11.940 3.418 -7.147 1.00 92.69 82 THR A CA 1
ATOM 660 C C . THR A 1 82 ? 11.523 3.916 -5.766 1.00 92.69 82 THR A C 1
ATOM 662 O O . THR A 1 82 ? 12.378 4.128 -4.903 1.00 92.69 82 THR A O 1
ATOM 665 N N . LYS A 1 83 ? 10.220 4.103 -5.554 1.00 92.62 83 LYS A N 1
ATOM 666 C CA . LYS A 1 83 ? 9.642 4.690 -4.335 1.00 92.62 83 LYS A CA 1
ATOM 667 C C . LYS A 1 83 ? 8.467 3.846 -3.841 1.00 92.62 83 LYS A C 1
ATOM 669 O O . LYS A 1 83 ? 7.832 3.190 -4.664 1.00 92.62 83 LYS A O 1
ATOM 674 N N . PRO A 1 84 ? 8.165 3.818 -2.535 1.00 94.44 84 PRO A N 1
ATOM 675 C CA . PRO A 1 84 ? 7.001 3.093 -2.035 1.00 94.44 84 PRO A CA 1
ATOM 676 C C . PRO A 1 84 ? 5.680 3.654 -2.585 1.00 94.44 84 PRO A C 1
ATOM 678 O O . PRO A 1 84 ? 5.564 4.855 -2.824 1.00 94.44 84 PRO A O 1
ATOM 681 N N . SER A 1 85 ? 4.687 2.790 -2.784 1.00 94.94 85 SER A N 1
ATOM 682 C CA . SER A 1 85 ? 3.333 3.165 -3.221 1.00 94.94 85 SER A CA 1
ATOM 683 C C . SER A 1 85 ? 2.234 2.678 -2.288 1.00 94.94 85 SER A C 1
ATOM 685 O O . SER A 1 85 ? 1.173 3.294 -2.285 1.00 94.94 85 SER A O 1
ATOM 687 N N . SER A 1 86 ? 2.472 1.620 -1.510 1.00 96.88 86 SER A N 1
ATOM 688 C CA . SER A 1 86 ? 1.483 1.045 -0.592 1.00 96.88 86 SER A CA 1
ATOM 689 C C . SER A 1 86 ? 2.146 0.646 0.724 1.00 96.88 86 SER A C 1
ATOM 691 O O . SER A 1 86 ? 3.264 0.118 0.730 1.00 96.88 86 SER A O 1
ATOM 693 N N . TRP A 1 87 ? 1.457 0.886 1.840 1.00 97.50 87 TRP A N 1
ATOM 694 C CA . TRP A 1 87 ? 1.950 0.654 3.194 1.00 97.50 87 TRP A CA 1
ATOM 695 C C . TRP A 1 87 ? 0.936 -0.103 4.052 1.00 97.50 87 TRP A C 1
ATOM 697 O O . TRP A 1 87 ? -0.242 0.253 4.119 1.00 97.50 87 TRP A O 1
ATOM 707 N N . LEU A 1 88 ? 1.430 -1.113 4.763 1.00 96.06 88 LEU A N 1
ATOM 708 C CA . LEU A 1 88 ? 0.717 -1.778 5.847 1.00 96.06 88 LEU A CA 1
ATOM 709 C C . LEU A 1 88 ? 0.851 -0.950 7.117 1.00 96.06 88 LEU A C 1
ATOM 711 O O . LEU A 1 88 ? 1.926 -0.425 7.398 1.00 96.06 88 LEU A O 1
ATOM 715 N N . ILE A 1 89 ? -0.204 -0.901 7.919 1.00 94.31 89 ILE A N 1
ATOM 716 C CA . ILE A 1 89 ? -0.147 -0.290 9.246 1.00 94.31 89 ILE A CA 1
ATOM 717 C C . ILE A 1 89 ? 0.176 -1.380 10.259 1.00 94.31 89 ILE A C 1
ATOM 719 O O . ILE A 1 89 ? -0.557 -2.363 10.387 1.00 94.31 89 ILE A O 1
ATOM 723 N N . SER A 1 90 ? 1.306 -1.233 10.943 1.00 90.06 90 SER A N 1
ATOM 724 C CA . SER A 1 90 ? 1.720 -2.157 11.993 1.00 90.06 90 SER A CA 1
ATOM 725 C C . SER A 1 90 ? 0.945 -1.916 13.289 1.00 90.06 90 SER A C 1
ATOM 727 O O . SER A 1 90 ? 0.244 -0.919 13.468 1.00 90.06 90 SER A O 1
ATOM 729 N N . GLU A 1 91 ? 1.123 -2.814 14.255 1.00 88.00 91 GLU A N 1
ATOM 730 C CA . GLU A 1 91 ? 0.575 -2.609 15.591 1.00 88.00 91 GLU A CA 1
ATOM 731 C C . GLU A 1 91 ? 1.150 -1.361 16.293 1.00 88.00 91 GLU A C 1
ATOM 733 O O . GLU A 1 91 ? 0.460 -0.746 17.100 1.00 88.00 91 GLU A O 1
ATOM 738 N N . ASN A 1 92 ? 2.368 -0.930 15.977 1.00 89.19 92 ASN A N 1
ATOM 739 C CA . ASN A 1 92 ? 3.015 0.189 16.672 1.00 89.19 92 ASN A CA 1
ATOM 740 C C . ASN A 1 92 ? 2.895 1.518 15.915 1.00 89.19 92 ASN A C 1
ATOM 742 O O . ASN A 1 92 ? 3.760 2.373 16.053 1.00 89.19 92 ASN A O 1
ATOM 746 N N . ASP A 1 93 ? 1.862 1.673 15.086 1.00 90.38 93 ASP A N 1
ATOM 747 C CA . ASP A 1 93 ? 1.646 2.837 14.212 1.00 90.38 93 ASP A CA 1
ATOM 748 C C . ASP A 1 93 ? 2.723 3.031 13.121 1.00 90.38 93 ASP A C 1
ATOM 750 O O . ASP A 1 93 ? 2.631 3.961 12.326 1.00 90.38 93 ASP A O 1
ATOM 754 N N . ASP A 1 94 ? 3.710 2.136 12.998 1.00 91.88 94 ASP A N 1
ATOM 755 C CA . ASP A 1 94 ? 4.665 2.182 11.886 1.00 91.88 94 ASP A CA 1
ATOM 756 C C . ASP A 1 94 ? 3.991 1.768 10.571 1.00 91.88 94 ASP A C 1
ATOM 758 O O . ASP A 1 94 ? 3.292 0.749 10.517 1.00 91.88 94 ASP A O 1
ATOM 762 N N . CYS A 1 95 ? 4.260 2.509 9.496 1.00 94.94 95 CYS A N 1
ATOM 763 C CA . CYS A 1 95 ? 3.787 2.195 8.151 1.00 94.94 95 CYS A CA 1
ATOM 764 C C . CYS A 1 95 ? 4.859 1.439 7.358 1.00 94.94 95 CYS A C 1
ATOM 766 O O . CYS A 1 95 ? 5.867 2.015 6.943 1.00 94.94 95 CYS A O 1
ATOM 768 N N . LEU A 1 96 ? 4.639 0.152 7.108 1.00 94.94 96 LEU A N 1
ATOM 769 C CA . LEU A 1 96 ? 5.592 -0.731 6.437 1.00 94.94 96 LEU A CA 1
ATOM 770 C C . LEU A 1 96 ? 5.315 -0.766 4.927 1.00 94.94 96 LEU A C 1
ATOM 772 O O . LEU A 1 96 ? 4.246 -1.236 4.533 1.00 94.94 96 LEU A O 1
ATOM 776 N N . PRO A 1 97 ? 6.238 -0.306 4.064 1.00 95.75 97 PRO A N 1
ATOM 777 C CA . PRO A 1 97 ? 6.021 -0.345 2.622 1.00 95.75 97 PRO A CA 1
ATOM 778 C C . PRO A 1 97 ? 5.993 -1.794 2.122 1.00 95.75 97 PRO A C 1
ATOM 780 O O . PRO A 1 97 ? 6.851 -2.589 2.512 1.00 95.75 97 PRO A O 1
ATOM 783 N N . TYR A 1 98 ? 5.046 -2.130 1.245 1.00 96.25 98 TYR A N 1
ATOM 784 C CA . TYR A 1 98 ? 4.945 -3.472 0.649 1.00 96.25 98 TYR A CA 1
ATOM 785 C C . TYR A 1 98 ? 4.852 -3.480 -0.883 1.00 96.25 98 TYR A C 1
ATOM 787 O O . TYR A 1 98 ? 5.238 -4.475 -1.498 1.00 96.25 98 TYR A O 1
ATOM 795 N N . GLU A 1 99 ? 4.452 -2.363 -1.493 1.00 96.81 99 GLU A N 1
ATOM 796 C CA . GLU A 1 99 ? 4.501 -2.136 -2.942 1.00 96.81 99 GLU A CA 1
ATOM 797 C C . GLU A 1 99 ? 5.242 -0.847 -3.259 1.00 96.81 99 GLU A C 1
ATOM 799 O O . GLU A 1 99 ? 5.366 0.054 -2.419 1.00 96.81 99 GLU A O 1
ATOM 804 N N . PHE A 1 100 ? 5.744 -0.776 -4.485 1.00 95.88 100 PHE A N 1
ATOM 805 C CA . PHE A 1 100 ? 6.566 0.313 -4.974 1.00 95.88 100 PHE A CA 1
ATOM 806 C C . PHE A 1 100 ? 6.130 0.718 -6.379 1.00 95.88 100 PHE A C 1
ATOM 808 O O . PHE A 1 100 ? 5.478 -0.034 -7.096 1.00 95.88 100 PHE A O 1
ATOM 815 N N . TYR A 1 101 ? 6.566 1.895 -6.805 1.00 94.75 101 TYR A N 1
ATOM 816 C CA . TYR A 1 101 ? 6.453 2.364 -8.175 1.00 94.75 101 TYR A CA 1
ATOM 817 C C . TYR A 1 101 ? 7.784 2.939 -8.644 1.00 94.75 101 TYR A C 1
ATOM 819 O O . TYR A 1 101 ? 8.599 3.412 -7.845 1.00 94.75 101 TYR A O 1
ATOM 827 N N . TYR A 1 102 ? 7.994 2.920 -9.953 1.00 94.25 102 TYR A N 1
ATOM 828 C CA . TYR A 1 102 ? 9.131 3.566 -10.587 1.00 94.25 102 TYR A CA 1
ATOM 829 C C . TYR A 1 102 ? 8.710 4.883 -11.245 1.00 94.25 102 TYR A C 1
ATOM 831 O O . TYR A 1 102 ? 7.869 4.902 -12.147 1.00 94.25 102 TYR A O 1
ATOM 839 N N . SER A 1 103 ? 9.336 5.986 -10.825 1.00 89.94 103 SER A N 1
ATOM 840 C CA . SER A 1 103 ? 9.230 7.295 -11.478 1.00 89.94 103 SER A CA 1
ATOM 841 C C . SER A 1 103 ? 10.634 7.833 -11.766 1.00 89.94 103 SER A C 1
ATOM 843 O O . SER A 1 103 ? 11.416 8.024 -10.833 1.00 89.94 103 SER A O 1
ATOM 845 N N . PRO A 1 104 ? 10.982 8.119 -13.036 1.00 84.94 104 PRO A N 1
ATOM 846 C CA . PRO A 1 104 ? 12.296 8.655 -13.391 1.00 84.94 104 PRO A CA 1
ATOM 847 C C . PRO A 1 104 ? 12.490 10.116 -12.949 1.00 84.94 104 PRO A C 1
ATOM 849 O O . PRO A 1 104 ? 13.565 10.680 -13.138 1.00 84.94 104 PRO A O 1
ATOM 852 N N . LYS A 1 105 ? 11.459 10.767 -12.393 1.00 79.12 105 LYS A N 1
ATOM 853 C CA . LYS A 1 105 ? 11.538 12.156 -11.936 1.00 79.12 105 LYS A CA 1
ATOM 854 C C . LYS A 1 105 ? 12.241 12.227 -10.578 1.00 79.12 105 LYS A C 1
ATOM 856 O O . LYS A 1 105 ? 11.686 11.853 -9.544 1.00 79.12 105 LYS A O 1
ATOM 861 N N . GLU A 1 106 ? 13.454 12.773 -10.590 1.00 60.16 106 GLU A N 1
ATOM 862 C CA . GLU A 1 106 ? 14.330 12.862 -9.412 1.00 60.16 106 GLU A CA 1
ATOM 863 C C . GLU A 1 106 ? 13.784 13.767 -8.289 1.00 60.16 106 GLU A C 1
ATOM 865 O O . GLU A 1 106 ? 14.132 13.559 -7.132 1.00 60.16 106 GLU A O 1
ATOM 870 N N . ASN A 1 107 ? 12.878 14.708 -8.594 1.00 58.62 107 ASN A N 1
ATOM 871 C CA . ASN A 1 107 ? 12.423 15.746 -7.652 1.00 58.62 107 ASN A CA 1
ATOM 872 C C . ASN A 1 107 ? 11.010 15.543 -7.076 1.00 58.62 107 ASN A C 1
ATOM 874 O O . ASN A 1 107 ? 10.480 16.451 -6.442 1.00 58.62 107 ASN A O 1
ATOM 878 N N . GLU A 1 108 ? 10.361 14.402 -7.311 1.00 67.44 108 GLU A N 1
ATOM 879 C CA . GLU A 1 108 ? 9.106 14.099 -6.607 1.00 67.44 108 GLU A CA 1
ATOM 880 C C . GLU A 1 108 ? 9.449 13.694 -5.165 1.00 67.44 108 GLU A C 1
ATOM 882 O O . GLU A 1 108 ? 10.115 12.675 -4.959 1.00 67.44 108 GLU A O 1
ATOM 887 N N . GLU A 1 109 ? 9.047 14.491 -4.173 1.00 68.06 109 GLU A N 1
ATOM 888 C CA . GLU A 1 109 ? 9.190 14.098 -2.769 1.00 68.06 109 GLU A CA 1
ATOM 889 C C . GLU A 1 109 ? 8.452 12.774 -2.515 1.00 68.06 109 GLU A C 1
ATOM 891 O O . GLU A 1 109 ? 7.371 12.531 -3.045 1.00 68.06 109 GLU A O 1
ATOM 896 N N . ASP A 1 110 ? 9.067 11.886 -1.731 1.00 73.50 110 ASP A N 1
ATOM 897 C CA . ASP A 1 110 ? 8.417 10.659 -1.273 1.00 73.50 110 ASP A CA 1
ATOM 898 C C . ASP A 1 110 ? 7.462 11.020 -0.136 1.00 73.50 110 ASP A C 1
ATOM 900 O O . ASP A 1 110 ? 7.920 11.366 0.953 1.00 73.50 110 ASP A O 1
ATOM 904 N N . ASP A 1 111 ? 6.152 10.972 -0.370 1.00 81.56 111 ASP A N 1
ATOM 905 C CA . ASP A 1 111 ? 5.125 11.166 0.656 1.00 81.56 111 ASP A CA 1
ATOM 906 C C . ASP A 1 111 ? 4.973 9.923 1.531 1.00 81.56 111 ASP A C 1
ATOM 908 O O . ASP A 1 111 ? 3.924 9.298 1.599 1.00 81.56 111 ASP A O 1
ATOM 912 N N . SER A 1 112 ? 6.042 9.543 2.228 1.00 91.44 112 SER A N 1
ATOM 913 C CA . SER A 1 112 ? 5.975 8.450 3.191 1.00 91.44 112 SER A CA 1
ATOM 914 C C . SER A 1 112 ? 5.031 8.809 4.351 1.00 91.44 112 SER A C 1
ATOM 916 O O . SER A 1 112 ? 5.234 9.843 4.992 1.00 91.44 112 SER A O 1
ATOM 918 N N . PRO A 1 113 ? 4.071 7.942 4.725 1.00 95.00 113 PRO A N 1
ATOM 919 C CA . PRO A 1 113 ? 3.208 8.169 5.888 1.00 95.00 113 PRO A CA 1
ATOM 920 C C . PRO A 1 113 ? 3.971 8.147 7.226 1.00 95.00 113 PRO A C 1
ATOM 922 O O . PRO A 1 113 ? 3.456 8.619 8.230 1.00 95.00 113 PRO A O 1
ATOM 925 N N . ASN A 1 114 ? 5.229 7.685 7.248 1.00 93.25 114 ASN A N 1
ATOM 926 C CA . ASN A 1 114 ? 6.095 7.738 8.435 1.00 93.25 114 ASN A CA 1
ATOM 927 C C . ASN A 1 114 ? 6.735 9.117 8.682 1.00 93.25 114 ASN A C 1
ATOM 929 O O . ASN A 1 114 ? 7.544 9.261 9.608 1.00 93.25 114 ASN A O 1
ATOM 933 N N . LYS A 1 115 ? 6.476 10.122 7.835 1.00 93.38 115 LYS A N 1
ATOM 934 C CA . LYS A 1 115 ? 6.974 11.474 8.096 1.00 93.38 115 LYS A CA 1
ATOM 935 C C . LYS A 1 115 ? 6.297 12.058 9.353 1.00 93.38 115 LYS A C 1
ATOM 937 O O . LYS A 1 115 ? 5.106 11.819 9.558 1.00 93.38 115 LYS A O 1
ATOM 942 N N . PRO A 1 116 ? 7.018 12.829 10.194 1.00 94.19 116 PRO A N 1
ATOM 943 C CA . PRO A 1 116 ? 6.473 13.356 11.447 1.00 94.19 116 PRO A CA 1
ATOM 944 C C . PRO A 1 116 ? 5.163 14.141 11.297 1.00 94.19 116 PRO A C 1
ATOM 946 O O . PRO A 1 116 ? 4.303 14.052 12.170 1.00 94.19 116 PRO A O 1
ATOM 949 N N . GLU A 1 117 ? 4.983 14.877 10.198 1.00 95.25 117 GLU A N 1
ATOM 950 C CA . GLU A 1 117 ? 3.762 15.642 9.920 1.00 95.25 117 GLU A CA 1
ATOM 951 C C . GLU A 1 117 ? 2.500 14.778 9.770 1.00 95.25 117 GLU A C 1
ATOM 953 O O . GLU A 1 117 ? 1.398 15.276 9.996 1.00 95.25 117 GLU A O 1
ATOM 958 N N . TYR A 1 118 ? 2.643 13.486 9.453 1.00 96.06 118 TYR A N 1
ATOM 959 C CA . TYR A 1 118 ? 1.526 12.550 9.302 1.00 96.06 118 TYR A CA 1
ATOM 960 C C . TYR A 1 118 ? 1.292 11.680 10.546 1.00 96.06 118 TYR A C 1
ATOM 962 O O . TYR A 1 118 ? 0.359 10.880 10.559 1.00 96.06 118 TYR A O 1
ATOM 970 N N . GLY A 1 119 ? 2.075 11.850 11.619 1.00 95.62 119 GLY A N 1
ATOM 971 C CA . GLY A 1 119 ? 2.012 10.980 12.802 1.00 95.62 119 GLY A CA 1
ATOM 972 C C . GLY A 1 119 ? 0.623 10.901 13.451 1.00 95.62 119 GLY A C 1
ATOM 973 O O . GLY A 1 119 ? 0.128 9.809 13.720 1.00 95.62 119 GLY A O 1
ATOM 974 N N . GLU A 1 120 ? -0.054 12.038 13.640 1.00 97.44 120 GLU A N 1
ATOM 975 C CA . GLU A 1 120 ? -1.414 12.055 14.212 1.00 97.44 120 GLU A CA 1
ATOM 976 C C . GLU A 1 120 ? -2.461 11.445 13.266 1.00 97.44 120 GLU A C 1
ATOM 978 O O . GLU A 1 120 ? -3.419 10.821 13.729 1.00 97.44 120 GLU A O 1
ATOM 983 N N . PHE A 1 121 ? -2.271 11.585 11.949 1.00 97.94 121 PHE A N 1
ATOM 984 C CA . PHE A 1 121 ? -3.129 10.944 10.950 1.00 97.94 121 PHE A CA 1
ATOM 985 C C . PHE A 1 121 ? -2.990 9.420 11.020 1.00 97.94 121 PHE A C 1
ATOM 987 O O . PHE A 1 121 ? -3.995 8.724 11.151 1.00 97.94 121 PHE A O 1
ATOM 994 N N . VAL A 1 122 ? -1.757 8.903 11.008 1.00 97.88 122 VAL A N 1
ATOM 995 C CA . VAL A 1 122 ? -1.480 7.458 11.063 1.00 97.88 122 VAL A CA 1
ATOM 996 C C . VAL A 1 122 ? -1.991 6.840 12.361 1.00 97.88 122 VAL A C 1
ATOM 998 O O . VAL A 1 122 ? -2.644 5.797 12.337 1.00 97.88 122 VAL A O 1
ATOM 1001 N N . LYS A 1 123 ? -1.771 7.510 13.493 1.00 97.62 123 LYS A N 1
ATOM 1002 C CA . LYS A 1 123 ? -2.282 7.070 14.793 1.00 97.62 123 LYS A CA 1
ATOM 1003 C C . LYS A 1 123 ? -3.811 6.982 14.809 1.00 97.62 123 LYS A C 1
ATOM 1005 O O . LYS A 1 123 ? -4.375 5.987 15.262 1.00 97.62 123 LYS A O 1
ATOM 1010 N N . SER A 1 124 ? -4.489 8.002 14.285 1.00 98.12 124 SER A N 1
ATOM 1011 C CA . SER A 1 124 ? -5.955 8.028 14.200 1.00 98.12 124 SER A CA 1
ATOM 1012 C C . SER A 1 124 ? -6.486 6.971 13.225 1.00 98.12 124 SER A C 1
ATOM 1014 O O . SER A 1 124 ? -7.478 6.305 13.516 1.00 98.12 124 SER A O 1
ATOM 1016 N N . PHE A 1 125 ? -5.785 6.744 12.111 1.00 98.31 125 PHE A N 1
ATOM 1017 C CA . PHE A 1 125 ? -6.084 5.667 11.167 1.00 98.31 125 PHE A CA 1
ATOM 1018 C C . PHE A 1 125 ? -5.997 4.294 11.845 1.00 98.31 125 PHE A C 1
ATOM 1020 O O . PHE A 1 125 ? -6.945 3.511 11.779 1.00 98.31 125 PHE A O 1
ATOM 1027 N N . ASN A 1 126 ? -4.905 4.016 12.567 1.00 97.75 126 ASN A N 1
ATOM 1028 C CA . ASN A 1 126 ? -4.735 2.757 13.296 1.00 97.75 126 ASN A CA 1
ATOM 1029 C C . ASN A 1 126 ? -5.788 2.586 14.400 1.00 97.75 126 ASN A C 1
ATOM 1031 O O . ASN A 1 126 ? -6.283 1.484 14.639 1.00 97.75 126 ASN A O 1
ATOM 1035 N N . GLN A 1 127 ? -6.202 3.679 15.045 1.00 97.75 127 GLN A N 1
ATOM 1036 C CA . GLN A 1 127 ? -7.291 3.641 16.013 1.00 97.75 127 GLN A CA 1
ATOM 1037 C C . GLN A 1 127 ? -8.614 3.178 15.379 1.00 97.75 127 GLN A C 1
ATOM 1039 O O . GLN A 1 127 ? -9.257 2.297 15.955 1.00 97.75 127 GLN A O 1
ATOM 1044 N N . ILE A 1 128 ? -8.992 3.696 14.199 1.00 97.81 128 ILE A N 1
ATOM 1045 C CA . ILE A 1 128 ? -10.188 3.231 13.465 1.00 97.81 128 ILE A CA 1
ATOM 1046 C C . ILE A 1 128 ? -10.068 1.736 13.158 1.00 97.81 128 ILE A C 1
ATOM 1048 O O . ILE A 1 128 ? -11.007 0.981 13.420 1.00 97.81 128 ILE A O 1
ATOM 1052 N N . LEU A 1 129 ? -8.906 1.285 12.669 1.00 97.31 129 LEU A N 1
ATOM 1053 C CA . LEU A 1 129 ? -8.679 -0.135 12.387 1.00 97.31 129 LEU A CA 1
ATOM 1054 C C . LEU A 1 129 ? -8.882 -1.001 13.631 1.00 97.31 129 LEU A C 1
ATOM 1056 O O . LEU A 1 129 ? -9.594 -2.000 13.586 1.00 97.31 129 LEU A O 1
ATOM 1060 N N . ARG A 1 130 ? -8.275 -0.624 14.756 1.00 96.00 130 ARG A N 1
ATOM 1061 C CA . ARG A 1 130 ? -8.317 -1.407 15.998 1.00 96.00 130 ARG A CA 1
ATOM 1062 C C . ARG A 1 130 ? -9.708 -1.454 16.616 1.00 96.00 130 ARG A C 1
ATOM 1064 O O . ARG A 1 130 ? -10.123 -2.512 17.078 1.00 96.00 130 ARG A O 1
ATOM 1071 N N . GLN A 1 131 ? -10.424 -0.332 16.625 1.00 96.50 131 GLN A N 1
ATOM 1072 C CA . GLN A 1 131 ? -11.776 -0.254 17.188 1.00 96.50 131 GLN A CA 1
ATOM 1073 C C . GLN A 1 131 ? -12.783 -1.125 16.428 1.00 96.50 131 GLN A C 1
ATOM 1075 O O . GLN A 1 131 ? -13.752 -1.585 17.026 1.00 96.50 131 GLN A O 1
ATOM 1080 N N . ASN A 1 132 ? -12.520 -1.384 15.146 1.00 96.06 132 ASN A N 1
ATOM 1081 C CA . ASN A 1 132 ? -13.398 -2.143 14.262 1.00 96.06 132 ASN A CA 1
ATOM 1082 C C . ASN A 1 132 ? -12.841 -3.529 13.886 1.00 96.06 132 ASN A C 1
ATOM 1084 O O . ASN A 1 132 ? -13.335 -4.147 12.948 1.00 96.06 132 ASN A O 1
ATOM 1088 N N . ASP A 1 133 ? -11.800 -4.015 14.578 1.00 95.06 133 ASP A N 1
ATOM 1089 C CA . ASP A 1 133 ? -11.117 -5.282 14.256 1.00 95.06 133 ASP A CA 1
ATOM 1090 C C . ASP A 1 133 ? -10.676 -5.374 12.772 1.00 95.06 133 ASP A C 1
ATOM 1092 O O . ASP A 1 133 ? -10.628 -6.437 12.162 1.00 95.06 133 ASP A O 1
ATOM 1096 N N . ALA A 1 134 ? -10.342 -4.245 12.150 1.00 96.12 134 ALA A N 1
ATOM 1097 C CA . ALA A 1 134 ? -9.957 -4.142 10.742 1.00 96.12 134 ALA A CA 1
ATOM 1098 C C . ALA A 1 134 ? -8.433 -4.036 10.543 1.00 96.12 134 ALA A C 1
ATOM 1100 O O . ALA A 1 134 ? -7.964 -3.752 9.439 1.00 96.12 134 ALA A O 1
ATOM 1101 N N . LEU A 1 135 ? -7.633 -4.261 11.593 1.00 94.56 135 LEU A N 1
ATOM 1102 C CA . LEU A 1 135 ? -6.176 -4.236 11.479 1.00 94.56 135 LEU A CA 1
ATOM 1103 C C . LEU A 1 135 ? -5.696 -5.291 10.471 1.00 94.56 135 LEU A C 1
ATOM 1105 O O . LEU A 1 135 ? -6.116 -6.446 10.507 1.00 94.56 135 LEU A O 1
ATOM 1109 N N . GLY A 1 136 ? -4.830 -4.873 9.550 1.00 94.56 136 GLY A N 1
ATOM 1110 C CA . GLY A 1 136 ? -4.352 -5.706 8.449 1.00 94.56 136 GLY A CA 1
ATOM 1111 C C . GLY A 1 136 ? -5.303 -5.788 7.251 1.00 94.56 136 GLY A C 1
ATOM 1112 O O . GLY A 1 136 ? -4.830 -6.141 6.177 1.00 94.56 136 GLY A O 1
ATOM 1113 N N . LEU A 1 137 ? -6.581 -5.403 7.379 1.00 97.44 137 LEU A N 1
ATOM 1114 C CA . LEU A 1 137 ? -7.530 -5.368 6.258 1.00 97.44 137 LEU A CA 1
ATOM 1115 C C . LEU A 1 137 ? -7.271 -4.171 5.340 1.00 97.44 137 LEU A C 1
ATOM 1117 O O . LEU A 1 137 ? -7.172 -4.337 4.129 1.00 97.44 137 LEU A O 1
ATOM 1121 N N . PHE A 1 138 ? -7.126 -2.978 5.916 1.00 98.25 138 PHE A N 1
ATOM 1122 C CA . PHE A 1 138 ? -6.845 -1.760 5.161 1.00 98.25 138 PHE A CA 1
ATOM 1123 C C . PHE A 1 138 ? -5.423 -1.259 5.384 1.00 98.25 138 PHE A C 1
ATOM 1125 O O . PHE A 1 138 ? -4.826 -1.444 6.450 1.00 98.25 138 PHE A O 1
ATOM 1132 N N . GLY A 1 139 ? -4.891 -0.600 4.366 1.00 97.94 139 GLY A N 1
ATOM 1133 C CA . GLY A 1 139 ? -3.625 0.112 4.401 1.00 97.94 139 GLY A CA 1
ATOM 1134 C C . GLY A 1 139 ? -3.743 1.472 3.732 1.00 97.94 139 GLY A C 1
ATOM 1135 O O . GLY A 1 139 ? -4.829 1.912 3.343 1.00 97.94 139 GLY A O 1
ATOM 1136 N N . LEU A 1 140 ? -2.594 2.118 3.578 1.00 98.12 140 LEU A N 1
ATOM 1137 C CA . LEU A 1 140 ? -2.473 3.362 2.828 1.00 98.12 140 LEU A CA 1
ATOM 1138 C C . LEU A 1 140 ? -1.838 3.076 1.475 1.00 98.12 140 LEU A C 1
ATOM 1140 O O . LEU A 1 140 ? -0.932 2.251 1.375 1.00 98.12 140 LEU A O 1
ATOM 1144 N N . CYS A 1 141 ? -2.270 3.790 0.447 1.00 96.56 141 CYS A N 1
ATOM 1145 C CA . CYS A 1 141 ? -1.587 3.836 -0.839 1.00 96.56 141 CYS A CA 1
ATOM 1146 C C . CYS A 1 141 ? -1.332 5.282 -1.264 1.00 96.56 141 CYS A C 1
ATOM 1148 O O . CYS A 1 141 ? -1.843 6.226 -0.661 1.00 96.56 141 CYS A O 1
ATOM 1150 N N . ARG A 1 142 ? -0.507 5.477 -2.291 1.00 94.62 142 ARG A N 1
ATOM 1151 C CA . ARG A 1 142 ? -0.280 6.789 -2.898 1.00 94.62 142 ARG A CA 1
ATOM 1152 C C . ARG A 1 142 ? -1.595 7.303 -3.479 1.00 94.62 142 ARG A C 1
ATOM 1154 O O . ARG A 1 142 ? -2.316 6.549 -4.131 1.00 94.62 142 ARG A O 1
ATOM 1161 N N . TYR A 1 143 ? -1.872 8.595 -3.306 1.00 94.06 143 TYR A N 1
ATOM 1162 C CA . TYR A 1 143 ? -2.998 9.232 -3.980 1.00 94.06 143 TYR A CA 1
ATOM 1163 C C . TYR A 1 143 ? -2.935 8.990 -5.507 1.00 94.06 143 TYR A C 1
ATOM 1165 O O . TYR A 1 143 ? -1.905 9.278 -6.133 1.00 94.06 143 TYR A O 1
ATOM 1173 N N . PRO A 1 144 ? -3.999 8.444 -6.129 1.00 88.88 144 PRO A N 1
ATOM 1174 C CA . PRO A 1 144 ? -3.956 8.036 -7.532 1.00 88.88 144 PRO A CA 1
ATOM 1175 C C . PRO A 1 144 ? -4.127 9.196 -8.528 1.00 88.88 144 PRO A C 1
ATOM 1177 O O . PRO A 1 144 ? -3.984 8.974 -9.730 1.00 88.88 144 PRO A O 1
ATOM 1180 N N . GLY A 1 145 ? -4.390 10.418 -8.049 1.00 90.69 145 GLY A N 1
ATOM 1181 C CA . GLY A 1 145 ? -4.658 11.602 -8.872 1.00 90.69 145 GLY A CA 1
ATOM 1182 C C . GLY A 1 145 ? -6.150 11.933 -8.986 1.00 90.69 145 GLY A C 1
ATOM 1183 O O . GLY A 1 145 ? -7.000 11.073 -8.771 1.00 90.69 145 GLY A O 1
ATOM 1184 N N . ASP A 1 146 ? -6.466 13.184 -9.343 1.00 90.88 146 ASP A N 1
ATOM 1185 C CA . ASP A 1 146 ? -7.857 13.662 -9.484 1.00 90.88 146 ASP A CA 1
ATOM 1186 C C . ASP A 1 146 ? -8.605 12.960 -10.627 1.00 90.88 146 ASP A C 1
ATOM 1188 O O . ASP A 1 146 ? -9.812 12.751 -10.549 1.00 90.88 146 ASP A O 1
ATOM 1192 N N . ASP A 1 147 ? -7.879 12.569 -11.676 1.00 88.56 147 ASP A N 1
ATOM 1193 C CA . ASP A 1 147 ? -8.435 11.923 -12.869 1.00 88.56 147 ASP A CA 1
ATOM 1194 C C . ASP A 1 147 ? -8.589 10.398 -12.699 1.00 88.56 147 ASP A C 1
ATOM 1196 O O . ASP A 1 147 ? -8.763 9.661 -13.673 1.00 88.56 147 ASP A O 1
ATOM 1200 N N . PHE A 1 148 ? -8.496 9.891 -11.466 1.00 89.00 148 PHE A N 1
ATOM 1201 C CA . PHE A 1 148 ? -8.617 8.468 -11.185 1.00 89.00 148 PHE A CA 1
ATOM 1202 C C . PHE A 1 148 ? -10.059 7.979 -11.368 1.00 89.00 148 PHE A C 1
ATOM 1204 O O . PHE A 1 148 ? -10.955 8.312 -10.597 1.00 89.00 148 PHE A O 1
ATOM 1211 N N . GLN A 1 149 ? -10.270 7.125 -12.370 1.00 88.38 149 GLN A N 1
ATOM 1212 C CA . GLN A 1 149 ? -11.575 6.525 -12.682 1.00 88.38 149 GLN A CA 1
ATOM 1213 C C . GLN A 1 149 ? -11.768 5.125 -12.073 1.00 88.38 149 GLN A C 1
ATOM 1215 O O . GLN A 1 149 ? -12.770 4.469 -12.346 1.00 88.38 149 GLN A O 1
ATOM 1220 N N . GLY A 1 150 ? -10.813 4.655 -11.267 1.00 88.56 150 GLY A N 1
ATOM 1221 C CA . GLY A 1 150 ? -10.721 3.257 -10.847 1.00 88.56 150 GLY A CA 1
ATOM 1222 C C . GLY A 1 150 ? -9.735 2.449 -11.693 1.00 88.56 150 GLY A C 1
ATOM 1223 O O . GLY A 1 150 ? -9.197 2.933 -12.692 1.00 88.56 150 GLY A O 1
ATOM 1224 N N . ARG A 1 151 ? -9.488 1.207 -11.271 1.00 91.06 151 ARG A N 1
ATOM 1225 C CA . ARG A 1 151 ? -8.643 0.213 -11.951 1.00 91.06 151 ARG A CA 1
ATOM 1226 C C . ARG A 1 151 ? -9.323 -1.148 -11.869 1.00 91.06 151 ARG A C 1
ATOM 1228 O O . ARG A 1 151 ? -9.986 -1.441 -10.875 1.00 91.06 151 ARG A O 1
ATOM 1235 N N . VAL A 1 152 ? -9.149 -1.963 -12.904 1.00 91.69 152 VAL A N 1
ATOM 1236 C CA . VAL A 1 152 ? -9.469 -3.394 -12.859 1.00 91.69 152 VAL A CA 1
ATOM 1237 C C . VAL A 1 152 ? -8.156 -4.156 -12.842 1.00 91.69 152 VAL A C 1
ATOM 1239 O O . VAL A 1 152 ? -7.376 -4.079 -13.789 1.00 91.69 152 VAL A O 1
ATOM 1242 N N . GLU A 1 153 ? -7.909 -4.865 -11.750 1.00 92.81 153 GLU A N 1
ATOM 1243 C CA . GLU A 1 153 ? -6.683 -5.625 -11.548 1.00 92.81 153 GLU A CA 1
ATOM 1244 C C . GLU A 1 153 ? -6.809 -7.033 -12.128 1.00 92.81 153 GLU A C 1
ATOM 1246 O O . GLU A 1 153 ? -7.741 -7.774 -11.805 1.00 92.81 153 GLU A O 1
ATOM 1251 N N . ILE A 1 154 ? -5.843 -7.421 -12.959 1.00 94.00 154 ILE A N 1
ATOM 1252 C CA . ILE A 1 154 ? -5.701 -8.790 -13.464 1.00 94.00 154 ILE A CA 1
ATOM 1253 C C . ILE A 1 154 ? -4.288 -9.276 -13.177 1.00 94.00 154 ILE A C 1
ATOM 1255 O O . ILE A 1 154 ? -3.319 -8.558 -13.407 1.00 94.00 154 ILE A O 1
ATOM 1259 N N . THR A 1 155 ? -4.164 -10.518 -12.715 1.00 95.62 155 THR A N 1
ATOM 1260 C CA . THR A 1 155 ? -2.869 -11.158 -12.480 1.00 95.62 155 THR A CA 1
ATOM 1261 C C . THR A 1 155 ? -2.647 -12.283 -13.483 1.00 95.62 155 THR A C 1
ATOM 1263 O O . THR A 1 155 ? -3.364 -13.279 -13.461 1.00 95.62 155 THR A O 1
ATOM 1266 N N . GLU A 1 156 ? -1.612 -12.149 -14.311 1.00 94.75 156 GLU A N 1
ATOM 1267 C CA . GLU A 1 156 ? -1.175 -13.157 -15.282 1.00 94.75 156 GLU A CA 1
ATOM 1268 C C . GLU A 1 156 ? 0.249 -13.614 -14.935 1.00 94.75 156 GLU A C 1
ATOM 1270 O O . GLU A 1 156 ? 1.239 -12.900 -15.125 1.00 94.75 156 GLU A O 1
ATOM 1275 N N . GLY A 1 157 ? 0.368 -14.817 -14.370 1.00 95.50 157 GLY A N 1
ATOM 1276 C CA . GLY A 1 157 ? 1.642 -15.335 -13.871 1.00 95.50 157 GLY A CA 1
ATOM 1277 C C . GLY A 1 157 ? 2.220 -14.469 -12.745 1.00 95.50 157 GLY A C 1
ATOM 1278 O O . GLY A 1 157 ? 1.666 -14.421 -11.651 1.00 95.50 157 GLY A O 1
ATOM 1279 N N . ARG A 1 158 ? 3.361 -13.815 -13.004 1.00 96.50 158 ARG A N 1
ATOM 1280 C CA . ARG A 1 158 ? 4.062 -12.928 -12.048 1.00 96.50 158 ARG A CA 1
ATOM 1281 C C . ARG A 1 158 ? 3.960 -11.448 -12.434 1.00 96.50 158 ARG A C 1
ATOM 1283 O O . ARG A 1 158 ? 4.866 -10.670 -12.142 1.00 96.50 158 ARG A O 1
ATOM 1290 N N . ALA A 1 159 ? 2.892 -11.082 -13.135 1.00 97.62 159 ALA A N 1
ATOM 1291 C CA . ALA A 1 159 ? 2.572 -9.708 -13.485 1.00 97.62 159 ALA A CA 1
ATOM 1292 C C . ALA A 1 159 ? 1.144 -9.389 -13.039 1.00 97.62 159 ALA A C 1
ATOM 1294 O O . ALA A 1 159 ? 0.219 -10.137 -13.357 1.00 97.62 159 ALA A O 1
ATOM 1295 N N . ASN A 1 160 ? 0.968 -8.282 -12.322 1.00 97.75 160 ASN A N 1
ATOM 1296 C CA . ASN A 1 160 ? -0.342 -7.680 -12.105 1.00 97.75 160 ASN A CA 1
ATOM 1297 C C . ASN A 1 160 ? -0.497 -6.475 -13.039 1.00 97.75 160 ASN A C 1
ATOM 1299 O O . ASN A 1 160 ? 0.442 -5.706 -13.236 1.00 97.75 160 ASN A O 1
ATOM 1303 N N . ILE A 1 161 ? -1.661 -6.349 -13.659 1.00 96.50 161 ILE A N 1
ATOM 1304 C CA . ILE A 1 161 ? -1.961 -5.357 -14.683 1.00 96.50 161 ILE A CA 1
ATOM 1305 C C . ILE A 1 161 ? -3.192 -4.583 -14.226 1.00 96.50 161 ILE A C 1
ATO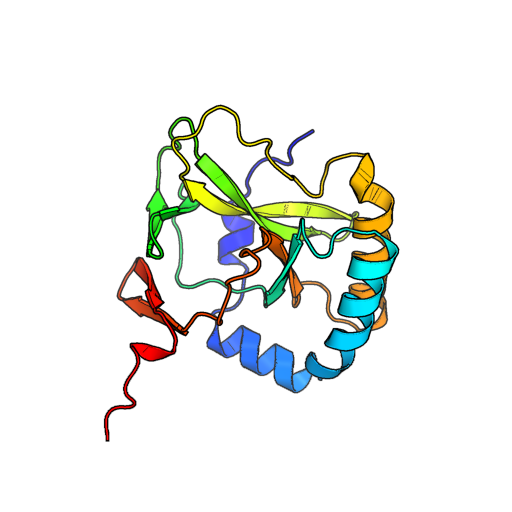M 1307 O O . ILE A 1 161 ? -4.261 -5.157 -14.024 1.00 96.50 161 ILE A O 1
ATOM 1311 N N . ASN A 1 162 ? -3.036 -3.269 -14.111 1.00 94.12 162 ASN A N 1
ATOM 1312 C CA . ASN A 1 162 ? -4.111 -2.327 -13.847 1.00 94.12 162 ASN A CA 1
ATOM 1313 C C . ASN A 1 162 ? -4.716 -1.853 -15.166 1.00 94.12 162 ASN A C 1
ATOM 1315 O O . ASN A 1 162 ? -4.186 -0.948 -15.816 1.00 94.12 162 ASN A O 1
ATOM 1319 N N . LEU A 1 163 ? -5.833 -2.458 -15.555 1.00 92.31 163 LEU A N 1
ATOM 1320 C CA . LEU A 1 163 ? -6.591 -2.047 -16.729 1.00 92.31 163 LEU A CA 1
ATOM 1321 C C . LEU A 1 163 ? -7.463 -0.829 -16.420 1.00 92.31 163 LEU A C 1
ATOM 1323 O O . LEU A 1 163 ? -7.982 -0.677 -15.307 1.00 92.31 163 LEU A O 1
ATOM 1327 N N . ASN A 1 164 ? -7.665 0.020 -17.430 1.00 90.12 164 ASN A N 1
ATOM 1328 C CA . ASN A 1 164 ? -8.701 1.041 -17.364 1.00 90.12 164 ASN A CA 1
ATOM 1329 C C . ASN A 1 164 ? -10.070 0.337 -17.310 1.00 90.12 164 ASN A C 1
ATOM 1331 O O . ASN A 1 164 ? -10.317 -0.543 -18.139 1.00 90.12 164 ASN A O 1
ATOM 1335 N N . PRO A 1 165 ? -10.978 0.712 -16.391 1.00 90.44 165 PRO A N 1
ATOM 1336 C CA . PRO A 1 165 ? -12.312 0.117 -16.326 1.00 90.44 165 PRO A CA 1
ATOM 1337 C C . PRO A 1 165 ? -13.083 0.147 -17.654 1.00 90.44 165 PRO A C 1
ATOM 1339 O O . PRO A 1 165 ? -13.863 -0.762 -17.920 1.00 90.44 165 PRO A O 1
ATOM 1342 N N . ASN A 1 166 ? -12.840 1.146 -18.509 1.00 89.94 166 ASN A N 1
ATOM 1343 C CA . ASN A 1 166 ? -13.488 1.261 -19.820 1.00 89.94 166 ASN A CA 1
ATOM 1344 C C . ASN A 1 166 ? -12.940 0.282 -20.876 1.00 89.94 166 ASN A C 1
ATOM 1346 O O . ASN A 1 166 ? -13.606 0.053 -21.885 1.00 89.94 166 ASN A O 1
ATOM 1350 N N . ASP A 1 167 ? -11.752 -0.291 -20.661 1.00 88.06 167 ASP A N 1
ATOM 1351 C CA . ASP A 1 167 ? -11.125 -1.240 -21.592 1.00 88.06 167 ASP A CA 1
ATOM 1352 C C . ASP A 1 167 ? -11.599 -2.682 -21.353 1.00 88.06 167 ASP A C 1
ATOM 1354 O O . ASP A 1 167 ? -11.439 -3.553 -22.212 1.00 88.06 167 ASP A O 1
ATOM 1358 N N . VAL A 1 168 ? -12.197 -2.955 -20.189 1.00 85.75 168 VAL A N 1
ATOM 1359 C CA . VAL A 1 168 ? -12.663 -4.291 -19.818 1.00 85.75 168 VAL A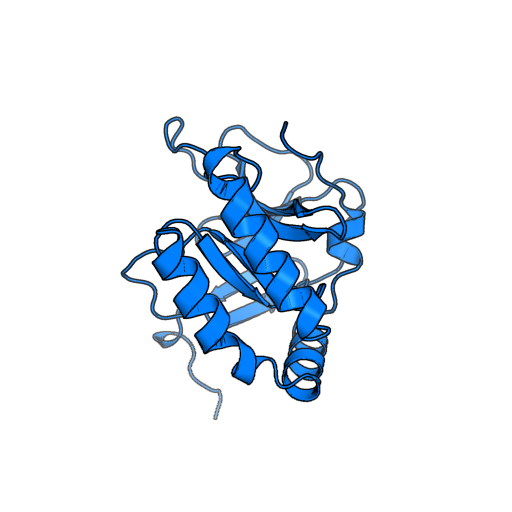 CA 1
ATOM 1360 C C . VAL A 1 168 ? -14.074 -4.507 -20.350 1.00 85.75 168 VAL A C 1
ATOM 1362 O O . VAL A 1 168 ? -15.060 -4.028 -19.795 1.00 85.75 168 VAL A O 1
ATOM 1365 N N . GLN A 1 169 ? -14.182 -5.285 -21.423 1.00 77.81 169 GLN A N 1
ATOM 1366 C CA . GLN A 1 169 ? -15.457 -5.860 -21.839 1.00 77.81 169 GLN A CA 1
ATOM 1367 C C . GLN A 1 169 ? -15.638 -7.197 -21.123 1.00 77.81 169 GLN A C 1
ATOM 1369 O O . GLN A 1 169 ? -14.791 -8.083 -21.233 1.00 77.81 169 GLN A O 1
ATOM 1374 N N . LEU A 1 170 ? -16.743 -7.356 -20.390 1.00 58.59 170 LEU A N 1
ATOM 1375 C CA . LEU A 1 170 ? -17.133 -8.665 -19.874 1.00 58.59 170 LEU A CA 1
ATOM 1376 C C . LEU A 1 170 ? -17.318 -9.600 -21.074 1.00 58.59 170 LEU A C 1
ATOM 1378 O O . LEU A 1 170 ? -18.126 -9.313 -21.959 1.00 58.59 170 LEU A O 1
ATOM 1382 N N . ALA A 1 171 ? -16.551 -10.692 -21.122 1.00 58.56 171 ALA A N 1
ATOM 1383 C CA . ALA A 1 171 ? -16.801 -11.749 -22.090 1.00 58.56 171 ALA A CA 1
ATOM 1384 C C . ALA A 1 171 ? -18.245 -12.237 -21.888 1.00 58.56 171 ALA A C 1
ATOM 1386 O O . ALA A 1 171 ? -18.633 -12.581 -20.770 1.00 58.56 171 ALA A O 1
ATOM 1387 N N . SER A 1 172 ? -19.034 -12.169 -22.961 1.00 45.31 172 SER A N 1
ATOM 1388 C CA . SER A 1 172 ? -20.421 -12.649 -22.997 1.00 45.31 172 SER A CA 1
ATOM 1389 C C . SER A 1 172 ? -20.485 -14.150 -23.229 1.00 45.31 172 SER A C 1
ATOM 1391 O O . SER A 1 172 ? -19.553 -14.687 -23.871 1.00 45.31 172 SER A O 1
#

Foldseek 3Di:
DADDAFLVLQVPFAAPVVLVVVCVVLVVVVCVVVLVVLCVVLVCLQFKDKDFTHHHDRDDRQWAFEDDPQKTFTDNDDDQQKAAFWFAQDPVLDTHGRHIYGDPDNPDDRSDCPPPSNSVSSVVVVVSCVVSVNHSRMTIGGRPDPPDPAFDWDDDPRMIGTDDPVVDDDDD